Protein AF-A0A3R8RPG6-F1 (afdb_monomer_lite)

Sequence (117 aa):
SVAAAETMLTPDGWAFSHFFEGPYLASTERALRQAEVMQQSFQPRLLSIPGLYMLALWLHGDCAADADSGRLAATDLLVPLAPAPPGIAAHRPHQAAELLPVLTHRVTPAPLLSSPA

Secondary structure (DSSP, 8-state):
---EEEEEEETTEEEEEEEE--HHHHHHHHHHHHHHTTSS--EEEEEEEGGGTEEEEEEES-TTS-SS-----TTSEEEEPSSPPTTS-TT--EEHHHHHHHHHHHHSPPPP-----

Structure (mmCIF, N/CA/C/O backbone):
data_AF-A0A3R8RPG6-F1
#
_entry.id   AF-A0A3R8RPG6-F1
#
loop_
_atom_site.group_PDB
_atom_site.id
_atom_site.type_symbol
_atom_site.label_atom_id
_atom_site.label_alt_id
_atom_site.label_comp_id
_atom_site.label_asym_id
_atom_site.label_entity_id
_atom_site.label_seq_id
_atom_site.pdbx_PDB_ins_code
_atom_site.Cartn_x
_atom_site.Cartn_y
_atom_site.Cartn_z
_atom_site.occupancy
_atom_site.B_iso_or_equiv
_atom_site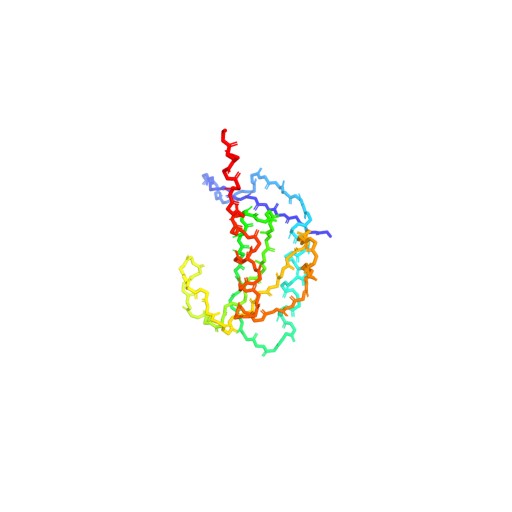.auth_seq_id
_atom_site.auth_comp_id
_atom_site.auth_asym_id
_atom_site.auth_atom_id
_atom_site.pdbx_PDB_model_num
ATOM 1 N N . SER A 1 1 ? -0.865 -13.841 -12.667 1.00 66.94 1 SER A N 1
ATOM 2 C CA . SER A 1 1 ? 0.143 -13.349 -11.708 1.00 66.94 1 SER A CA 1
ATOM 3 C C . SER A 1 1 ? 0.612 -11.983 -12.178 1.00 66.94 1 SER A C 1
ATOM 5 O O . SER A 1 1 ? 0.563 -11.738 -13.379 1.00 66.94 1 SER A O 1
ATOM 7 N N . VAL A 1 2 ? 1.001 -11.094 -11.260 1.00 71.25 2 VAL A N 1
ATOM 8 C CA . VAL A 1 2 ? 1.554 -9.766 -11.581 1.00 71.25 2 VAL A CA 1
ATOM 9 C C . VAL A 1 2 ? 2.964 -9.679 -11.011 1.00 71.25 2 VAL A C 1
ATOM 11 O O . VAL A 1 2 ? 3.169 -10.033 -9.852 1.00 71.25 2 VAL A O 1
ATOM 14 N N . ALA A 1 3 ? 3.903 -9.223 -11.838 1.00 80.06 3 ALA A N 1
ATOM 15 C CA . ALA A 1 3 ? 5.305 -8.984 -11.506 1.00 80.06 3 ALA A CA 1
ATOM 16 C C . ALA A 1 3 ? 5.679 -7.554 -11.930 1.00 80.06 3 ALA A C 1
ATOM 18 O O . ALA A 1 3 ? 5.107 -7.017 -12.882 1.00 80.06 3 ALA A O 1
ATOM 19 N N . ALA A 1 4 ? 6.592 -6.925 -11.195 1.00 84.44 4 ALA A N 1
ATOM 20 C CA . ALA A 1 4 ? 7.145 -5.621 -11.538 1.00 84.44 4 ALA A CA 1
ATOM 21 C C . ALA A 1 4 ? 8.496 -5.834 -12.209 1.00 84.44 4 ALA A C 1
ATOM 23 O O . ALA A 1 4 ? 9.186 -6.801 -11.893 1.00 84.44 4 ALA A O 1
ATOM 24 N N . ALA A 1 5 ? 8.877 -4.940 -13.113 1.00 84.88 5 ALA A N 1
ATOM 25 C CA . ALA A 1 5 ? 10.187 -4.981 -13.734 1.00 84.88 5 ALA A CA 1
ATOM 26 C C . ALA A 1 5 ? 10.834 -3.599 -13.715 1.00 84.88 5 ALA A C 1
ATOM 28 O O . ALA A 1 5 ? 10.182 -2.602 -14.021 1.00 84.88 5 ALA A O 1
ATOM 29 N N . GLU A 1 6 ? 12.115 -3.550 -13.374 1.00 84.38 6 GLU A N 1
ATOM 30 C CA . GLU A 1 6 ? 12.952 -2.392 -13.656 1.00 84.38 6 GLU A CA 1
ATOM 31 C C . GLU A 1 6 ? 13.337 -2.394 -15.136 1.00 84.38 6 GLU A C 1
ATOM 33 O O . GLU A 1 6 ? 13.609 -3.442 -15.729 1.00 84.38 6 GLU A O 1
ATOM 38 N N . THR A 1 7 ? 13.371 -1.207 -15.734 1.00 90.81 7 THR A N 1
ATOM 39 C CA . THR A 1 7 ? 13.838 -0.999 -17.105 1.00 90.81 7 THR A CA 1
ATOM 40 C C . THR A 1 7 ? 15.066 -0.106 -17.106 1.00 90.81 7 THR A C 1
ATOM 42 O O . THR A 1 7 ? 15.095 0.914 -16.419 1.00 90.81 7 THR A O 1
ATOM 45 N N . MET A 1 8 ? 16.057 -0.452 -17.919 1.00 92.12 8 MET A N 1
ATOM 46 C CA . MET A 1 8 ? 17.277 0.325 -18.110 1.00 92.12 8 MET A CA 1
ATOM 47 C C . MET A 1 8 ? 17.406 0.729 -19.579 1.00 92.12 8 MET A C 1
ATOM 49 O O . MET A 1 8 ? 17.057 -0.039 -20.478 1.00 92.12 8 MET A O 1
ATOM 53 N N . LEU A 1 9 ? 17.913 1.938 -19.822 1.00 94.62 9 LEU A N 1
ATOM 54 C CA . LEU A 1 9 ? 18.230 2.398 -21.168 1.00 94.62 9 LEU A CA 1
ATOM 55 C C . LEU A 1 9 ? 19.549 1.766 -21.638 1.00 94.62 9 LEU A C 1
ATOM 57 O O . LEU A 1 9 ? 20.576 1.892 -20.972 1.00 94.62 9 LEU A O 1
ATOM 61 N N . THR A 1 10 ? 19.518 1.107 -22.792 1.00 92.50 10 THR A N 1
ATOM 62 C CA . THR A 1 10 ? 20.669 0.489 -23.469 1.00 92.50 10 THR A CA 1
ATOM 63 C C . THR A 1 10 ? 20.893 1.152 -24.838 1.00 92.50 10 THR A C 1
ATOM 65 O O . THR A 1 10 ? 20.012 1.882 -25.303 1.00 92.50 10 THR A O 1
ATOM 68 N N . PRO A 1 11 ? 22.034 0.913 -25.517 1.00 93.94 11 PRO A N 1
ATOM 69 C CA . PRO A 1 11 ? 22.267 1.433 -26.868 1.00 93.94 11 PRO A CA 1
ATOM 70 C C . PRO A 1 11 ? 21.185 1.036 -27.887 1.00 93.94 11 PRO A C 1
ATOM 72 O O . PRO A 1 11 ? 20.901 1.814 -28.794 1.00 93.94 11 PRO A O 1
ATOM 75 N N . ASP A 1 12 ? 20.546 -0.123 -27.698 1.00 92.44 12 ASP A N 1
ATOM 76 C CA . ASP A 1 12 ? 19.488 -0.647 -28.574 1.00 92.44 12 ASP A CA 1
ATOM 77 C C . ASP A 1 12 ? 18.068 -0.248 -28.113 1.00 92.44 12 ASP A C 1
ATOM 79 O O . ASP A 1 12 ? 17.071 -0.686 -28.689 1.00 92.44 12 ASP A O 1
ATOM 83 N N . GLY A 1 13 ? 17.953 0.590 -27.074 1.00 92.81 13 GLY A N 1
ATOM 84 C CA . GLY A 1 13 ? 16.685 1.032 -26.486 1.00 92.81 13 GLY A CA 1
ATOM 85 C C . GLY A 1 13 ? 16.459 0.519 -25.061 1.00 92.81 13 GLY A C 1
ATOM 86 O O . GLY A 1 13 ? 17.399 0.181 -24.345 1.00 92.81 13 GLY A O 1
ATOM 87 N N . TRP A 1 14 ? 15.207 0.500 -24.605 1.00 92.44 14 TRP A N 1
ATOM 88 C CA . TRP A 1 14 ? 14.866 0.057 -23.249 1.00 92.44 14 TRP A CA 1
ATOM 89 C C . TRP A 1 14 ? 14.865 -1.468 -23.136 1.00 92.44 14 TRP A C 1
ATOM 91 O O . TRP A 1 14 ? 14.227 -2.151 -23.936 1.00 92.44 14 TRP A O 1
ATOM 101 N N . ALA A 1 15 ? 15.521 -1.990 -22.102 1.00 91.56 15 ALA A N 1
ATOM 102 C CA . ALA A 1 15 ? 15.499 -3.407 -21.754 1.00 91.56 15 ALA A CA 1
ATOM 103 C C . ALA A 1 15 ? 15.053 -3.601 -20.299 1.00 91.56 15 ALA A C 1
ATOM 105 O O . ALA A 1 15 ? 15.318 -2.753 -19.445 1.00 91.56 15 ALA A O 1
ATOM 106 N N . PHE A 1 16 ? 14.397 -4.726 -20.004 1.00 88.88 16 PHE A N 1
ATOM 107 C CA . PHE A 1 16 ? 14.126 -5.135 -18.624 1.00 88.88 16 PHE A CA 1
ATOM 108 C C . PHE A 1 16 ? 15.419 -5.610 -17.959 1.00 88.88 16 PHE A C 1
ATOM 110 O O . PHE A 1 16 ? 16.132 -6.438 -18.525 1.00 88.88 16 PHE A O 1
ATOM 117 N N . SER A 1 17 ? 15.713 -5.100 -16.766 1.00 84.94 17 SER A N 1
ATOM 118 C CA . SER A 1 17 ? 16.913 -5.456 -16.002 1.00 84.94 17 SER A CA 1
ATOM 119 C C . SER A 1 17 ? 16.613 -6.471 -14.901 1.00 84.94 17 SER A C 1
ATOM 121 O O . SER A 1 17 ? 17.285 -7.496 -14.810 1.00 84.94 17 SER A O 1
ATOM 123 N N . HIS A 1 18 ? 15.587 -6.218 -14.087 1.00 84.38 18 HIS A N 1
ATOM 124 C CA . HIS A 1 18 ? 15.229 -7.057 -12.945 1.00 84.38 18 HIS A CA 1
ATOM 125 C C . HIS A 1 18 ? 13.722 -7.193 -12.824 1.00 84.38 18 HIS A C 1
ATOM 127 O O . HIS A 1 18 ? 12.998 -6.226 -13.036 1.00 84.38 18 HIS A O 1
ATOM 133 N N . PHE A 1 19 ? 13.268 -8.381 -12.431 1.00 83.50 19 PHE A N 1
ATOM 134 C CA . PHE A 1 19 ? 11.875 -8.646 -12.098 1.00 83.50 19 PHE A CA 1
ATOM 135 C C . PHE A 1 19 ? 11.731 -8.812 -10.588 1.00 83.50 19 PHE A C 1
ATOM 137 O O . PHE A 1 19 ? 12.576 -9.430 -9.939 1.00 83.50 19 PHE A O 1
ATOM 144 N N . PHE A 1 20 ? 10.643 -8.285 -10.042 1.00 80.69 20 PHE A N 1
ATOM 145 C CA . PHE A 1 20 ? 10.337 -8.310 -8.622 1.00 80.69 20 PHE A CA 1
ATOM 146 C C . PHE A 1 20 ? 8.922 -8.828 -8.409 1.00 80.69 20 PHE A C 1
ATOM 148 O O . PHE A 1 20 ? 7.976 -8.444 -9.102 1.00 80.69 20 PHE A O 1
ATOM 155 N N . GLU A 1 21 ? 8.781 -9.659 -7.387 1.00 78.25 21 GLU A N 1
ATOM 156 C CA . GLU A 1 21 ? 7.500 -10.108 -6.872 1.00 78.25 21 GLU A CA 1
ATOM 157 C C . GLU A 1 21 ? 7.431 -9.794 -5.379 1.00 78.25 21 GLU A C 1
ATOM 159 O O . GLU A 1 21 ? 8.442 -9.741 -4.677 1.00 78.25 21 GLU A O 1
ATOM 164 N N . GLY A 1 22 ? 6.226 -9.547 -4.881 1.00 84.25 22 GLY A N 1
ATOM 165 C CA . GLY A 1 22 ? 6.034 -9.234 -3.477 1.00 84.25 22 GLY A CA 1
ATOM 166 C C . GLY A 1 22 ? 4.579 -8.944 -3.142 1.00 84.25 22 GLY A C 1
ATOM 167 O O . GLY A 1 22 ? 3.779 -8.636 -4.032 1.00 84.25 22 GLY A O 1
ATOM 168 N N . PRO A 1 23 ? 4.217 -9.009 -1.851 1.00 86.50 23 PRO A N 1
ATOM 169 C CA . PRO A 1 23 ? 2.832 -8.849 -1.417 1.00 86.50 23 PRO A CA 1
ATOM 170 C C . PRO A 1 23 ? 2.267 -7.471 -1.786 1.00 86.50 23 PRO A C 1
ATOM 172 O O . PRO A 1 23 ? 1.113 -7.361 -2.200 1.00 86.50 23 PRO A O 1
ATOM 175 N N . TYR A 1 24 ? 3.102 -6.430 -1.728 1.00 91.00 24 TYR A N 1
ATOM 176 C CA . TYR A 1 24 ? 2.697 -5.071 -2.068 1.00 91.00 24 TYR A CA 1
ATOM 177 C C . TYR A 1 24 ? 2.348 -4.887 -3.541 1.00 91.00 24 TYR A C 1
ATOM 179 O O . TYR A 1 24 ? 1.499 -4.057 -3.852 1.00 91.00 24 TYR A O 1
ATOM 187 N N . LEU A 1 25 ? 2.932 -5.670 -4.448 1.00 91.62 25 LEU A N 1
ATOM 188 C CA . LEU A 1 25 ? 2.634 -5.555 -5.870 1.00 91.62 25 LEU A CA 1
ATOM 189 C C . LEU A 1 25 ? 1.219 -6.052 -6.184 1.00 91.62 25 LEU A C 1
ATOM 191 O O . LEU A 1 25 ? 0.407 -5.301 -6.721 1.00 91.62 25 LEU A O 1
ATOM 195 N N . ALA A 1 26 ? 0.898 -7.280 -5.768 1.00 93.06 26 ALA A N 1
ATOM 196 C CA . ALA A 1 26 ? -0.451 -7.830 -5.905 1.00 93.06 26 ALA A CA 1
ATOM 197 C C . ALA A 1 26 ? -1.482 -6.973 -5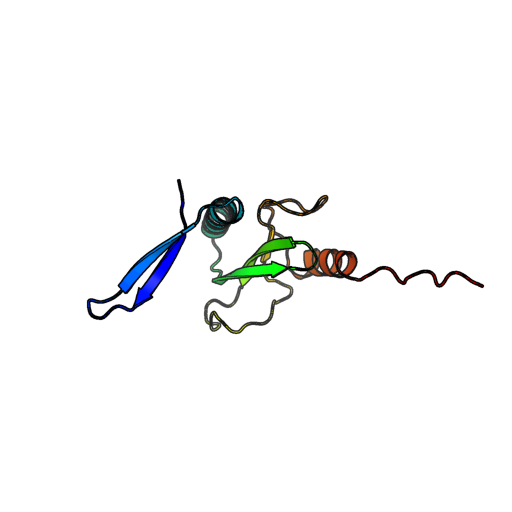.149 1.00 93.06 26 ALA A C 1
ATOM 199 O O . ALA A 1 26 ? -2.600 -6.750 -5.617 1.00 93.06 26 ALA A O 1
ATOM 200 N N . SER A 1 27 ? -1.092 -6.433 -3.990 1.00 95.88 27 SER A N 1
ATOM 201 C CA . SER A 1 27 ? -1.932 -5.510 -3.236 1.00 95.88 27 SER A CA 1
ATOM 202 C C . SER A 1 27 ? -2.186 -4.192 -3.979 1.00 95.88 27 SER A C 1
ATOM 204 O O . SER A 1 27 ? -3.302 -3.675 -3.917 1.00 95.88 27 SER A O 1
ATOM 206 N N . THR A 1 28 ? -1.174 -3.643 -4.658 1.00 95.69 28 THR A N 1
ATOM 207 C CA . THR A 1 28 ? -1.282 -2.401 -5.441 1.00 95.69 28 THR A CA 1
ATOM 208 C C . THR A 1 28 ? -2.201 -2.604 -6.636 1.00 95.69 28 THR A C 1
ATOM 210 O O . THR A 1 28 ? -3.126 -1.819 -6.818 1.00 95.69 28 THR A O 1
ATOM 213 N N . GLU A 1 29 ? -2.016 -3.690 -7.395 1.00 95.06 29 GLU A N 1
ATOM 214 C CA . GLU A 1 29 ? -2.900 -4.050 -8.512 1.00 95.06 29 GLU A CA 1
ATOM 215 C C . GLU A 1 29 ? -4.361 -4.145 -8.050 1.00 95.06 29 GLU A C 1
ATOM 217 O O . GLU A 1 29 ? -5.255 -3.547 -8.649 1.00 95.06 29 GLU A O 1
ATOM 222 N N . ARG A 1 30 ? -4.610 -4.848 -6.938 1.00 95.75 30 ARG A N 1
ATOM 223 C CA . ARG A 1 30 ? -5.955 -4.960 -6.366 1.00 95.75 30 ARG A CA 1
ATOM 224 C C . ARG A 1 30 ? -6.546 -3.595 -6.009 1.00 95.75 30 ARG A C 1
ATOM 226 O O . ARG A 1 30 ? -7.710 -3.352 -6.315 1.00 95.75 30 ARG A O 1
ATOM 233 N N . ALA A 1 31 ? -5.775 -2.729 -5.354 1.00 96.94 31 ALA A N 1
ATOM 234 C CA . ALA A 1 31 ? -6.241 -1.403 -4.952 1.00 96.94 31 ALA A CA 1
ATOM 235 C C . ALA A 1 31 ? -6.507 -0.489 -6.163 1.00 96.94 31 ALA A C 1
ATOM 237 O O . ALA A 1 31 ? -7.496 0.241 -6.158 1.00 96.94 31 ALA A O 1
ATOM 238 N N . LEU A 1 32 ? -5.692 -0.575 -7.220 1.00 96.06 32 LEU A N 1
ATOM 239 C CA . LEU A 1 32 ? -5.924 0.138 -8.482 1.00 96.06 32 LEU A CA 1
ATOM 240 C C . LEU A 1 32 ? -7.234 -0.307 -9.141 1.00 96.06 32 LEU A C 1
ATOM 242 O O . LEU A 1 32 ? -8.071 0.536 -9.449 1.00 96.06 32 LEU A O 1
ATOM 246 N N . ARG A 1 33 ? -7.482 -1.621 -9.235 1.00 95.06 33 ARG A N 1
ATOM 247 C CA . ARG A 1 33 ? -8.760 -2.154 -9.745 1.00 95.06 33 ARG A CA 1
ATOM 248 C C . ARG A 1 33 ? -9.963 -1.689 -8.919 1.00 95.06 33 ARG A C 1
ATOM 250 O O . ARG A 1 33 ? -11.039 -1.469 -9.466 1.00 95.06 33 ARG A O 1
ATOM 257 N N . GLN A 1 34 ? -9.805 -1.539 -7.600 1.00 94.88 34 GLN A N 1
ATOM 258 C CA . GLN A 1 34 ? -10.851 -0.962 -6.749 1.00 94.88 34 GLN A CA 1
ATOM 259 C C . GLN A 1 34 ? -11.072 0.526 -7.041 1.00 94.88 34 GLN A C 1
ATOM 261 O O . GLN A 1 34 ? -12.216 0.960 -7.030 1.00 94.88 34 GLN A O 1
ATOM 266 N N . ALA A 1 35 ? -10.018 1.298 -7.305 1.00 94.31 35 ALA A N 1
ATOM 267 C CA . ALA A 1 35 ? -10.138 2.713 -7.648 1.00 94.31 35 ALA A CA 1
ATOM 268 C C . ALA A 1 35 ? -10.823 2.918 -9.009 1.00 94.31 35 ALA A C 1
ATOM 270 O O . ALA A 1 35 ? -11.697 3.773 -9.134 1.00 94.31 35 ALA A O 1
ATOM 271 N N . GLU A 1 36 ? -10.498 2.083 -10.000 1.00 92.88 36 GLU A N 1
ATO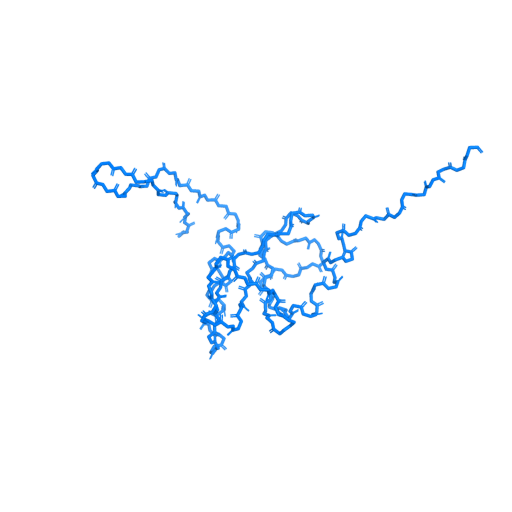M 272 C CA . GLU A 1 36 ? -11.087 2.122 -11.348 1.00 92.88 36 GLU A CA 1
ATOM 273 C C . GLU A 1 36 ? -12.621 1.988 -11.339 1.00 92.88 36 GLU A C 1
ATOM 275 O O . GLU A 1 36 ? -13.299 2.566 -12.188 1.00 92.88 36 GLU A O 1
ATOM 280 N N . VAL A 1 37 ? -13.200 1.278 -10.362 1.00 94.38 37 VAL A N 1
ATOM 281 C CA . VAL A 1 37 ? -14.661 1.120 -10.258 1.00 94.38 37 VAL A CA 1
ATOM 282 C C . VAL A 1 37 ? -15.368 2.277 -9.538 1.00 94.38 37 VAL A C 1
ATOM 284 O O . VAL A 1 37 ? -16.597 2.331 -9.568 1.00 94.38 37 VAL A O 1
ATOM 287 N N . MET A 1 38 ? -14.642 3.223 -8.923 1.00 90.44 38 MET A N 1
ATOM 288 C CA . MET A 1 38 ? -15.220 4.298 -8.091 1.00 90.44 38 MET A CA 1
ATOM 289 C C . MET A 1 38 ? -15.902 5.430 -8.886 1.00 90.44 38 MET A C 1
ATOM 291 O O . MET A 1 38 ? -16.409 6.362 -8.272 1.00 90.44 38 MET A O 1
ATOM 295 N N . GLN A 1 39 ? -15.953 5.359 -10.225 1.00 84.12 39 GLN A N 1
ATOM 296 C CA . GLN A 1 39 ? -16.592 6.342 -11.1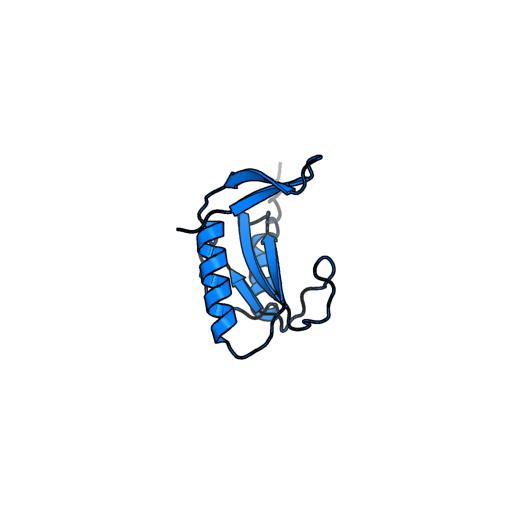33 1.00 84.12 39 GLN A CA 1
ATOM 297 C C . GLN A 1 39 ? -16.082 7.796 -11.002 1.00 84.12 39 GLN A C 1
ATOM 299 O O . GLN A 1 39 ? -16.615 8.699 -11.643 1.00 84.12 39 GLN A O 1
ATOM 304 N N . GLN A 1 40 ? -15.037 8.028 -10.208 1.00 89.25 40 GLN A N 1
ATOM 305 C CA . GLN A 1 40 ? -14.359 9.306 -10.034 1.00 89.25 40 GLN A CA 1
ATOM 306 C C . GLN A 1 40 ? -12.933 9.191 -10.570 1.00 89.25 40 GLN A C 1
ATOM 308 O O . GLN A 1 40 ? -12.242 8.205 -10.316 1.00 89.25 40 GLN A O 1
ATOM 313 N N . SER A 1 41 ? -12.489 10.216 -11.296 1.00 90.69 41 SER A N 1
ATOM 314 C CA . SER A 1 41 ? -11.107 10.307 -11.754 1.00 90.69 41 SER A CA 1
ATOM 315 C C . SER A 1 41 ? -10.190 10.645 -10.584 1.00 90.69 41 SER A C 1
ATOM 317 O O . SER A 1 41 ? -10.396 11.644 -9.894 1.00 90.69 41 SER A O 1
ATOM 319 N N . PHE A 1 42 ? -9.169 9.820 -10.392 1.00 92.94 42 PHE A N 1
ATOM 320 C CA . PHE A 1 42 ? -8.091 10.053 -9.443 1.00 92.94 42 PHE A CA 1
ATOM 321 C C . PHE A 1 42 ? -6.752 9.859 -10.138 1.00 92.94 42 PHE A C 1
ATOM 323 O O . PHE A 1 42 ? -6.627 9.030 -11.041 1.00 92.94 42 PHE A O 1
ATOM 330 N N . GLN A 1 43 ? -5.735 10.562 -9.657 1.00 93.69 43 GLN A N 1
ATOM 331 C CA . GLN A 1 43 ? -4.350 10.266 -9.981 1.00 93.69 43 GLN A CA 1
ATOM 332 C C . GLN A 1 43 ? -3.777 9.330 -8.905 1.00 93.69 43 GLN A C 1
ATOM 334 O O . GLN A 1 43 ? -3.571 9.766 -7.767 1.00 93.69 43 GLN A O 1
ATOM 339 N N . PRO A 1 44 ? -3.544 8.043 -9.219 1.00 94.88 44 PRO A N 1
ATOM 340 C CA . PRO A 1 44 ? -2.997 7.096 -8.260 1.00 94.88 44 PRO A CA 1
ATOM 341 C C . PRO A 1 44 ? -1.505 7.344 -8.028 1.00 94.88 44 PRO A C 1
ATOM 343 O O . PRO A 1 44 ? -0.725 7.481 -8.970 1.00 94.88 44 PRO A O 1
ATOM 346 N N . ARG A 1 45 ? -1.101 7.354 -6.759 1.00 95.19 45 ARG A N 1
ATOM 347 C CA . ARG A 1 45 ? 0.282 7.531 -6.305 1.00 95.19 45 ARG A CA 1
ATOM 348 C C . ARG A 1 45 ? 0.584 6.514 -5.208 1.00 95.19 45 ARG A C 1
ATOM 350 O O . ARG A 1 45 ? -0.284 6.199 -4.394 1.00 95.19 45 ARG A O 1
ATOM 357 N N . LEU A 1 46 ? 1.806 5.992 -5.159 1.00 94.56 46 LEU A N 1
ATOM 358 C CA . LEU A 1 46 ? 2.237 5.151 -4.040 1.00 94.56 46 LEU A CA 1
ATOM 359 C C . LEU A 1 46 ? 2.779 6.029 -2.913 1.00 94.56 46 LEU A C 1
ATOM 361 O O . LEU A 1 46 ? 3.713 6.800 -3.114 1.00 94.56 46 LEU A O 1
ATOM 365 N N . LEU A 1 47 ? 2.203 5.884 -1.720 1.00 94.31 47 LEU A N 1
ATOM 366 C CA . LEU A 1 47 ? 2.633 6.580 -0.513 1.00 94.31 47 LEU A CA 1
ATOM 367 C C . LEU A 1 47 ? 3.333 5.598 0.431 1.00 94.31 47 LEU A C 1
ATOM 369 O O . LEU A 1 47 ? 2.721 4.643 0.914 1.00 94.31 47 LEU A O 1
ATOM 373 N N . SER A 1 48 ? 4.610 5.855 0.714 1.00 93.69 48 SER A N 1
ATOM 374 C CA . SER A 1 48 ? 5.382 5.103 1.707 1.00 93.69 48 SER A CA 1
ATOM 375 C C . SER A 1 48 ? 5.245 5.722 3.094 1.00 93.69 48 SER A C 1
ATOM 377 O O . SER A 1 48 ? 5.364 6.937 3.248 1.00 93.69 48 SER A O 1
ATOM 379 N N . ILE A 1 49 ? 5.019 4.888 4.114 1.00 93.25 49 ILE A N 1
ATOM 380 C CA . ILE A 1 49 ? 4.965 5.296 5.525 1.00 93.25 49 ILE A CA 1
ATOM 381 C C . ILE A 1 49 ? 6.001 4.456 6.293 1.00 93.25 49 ILE A C 1
ATOM 383 O O . ILE A 1 49 ? 5.650 3.458 6.935 1.00 93.25 49 ILE A O 1
ATOM 387 N N . PRO A 1 50 ? 7.297 4.829 6.231 1.00 91.25 50 PRO A N 1
ATOM 388 C CA . PRO A 1 50 ? 8.383 3.995 6.747 1.00 91.25 50 PRO A CA 1
ATOM 389 C C . PRO A 1 50 ? 8.266 3.692 8.241 1.00 91.25 50 PRO A C 1
ATOM 391 O O . PRO A 1 50 ? 8.534 2.571 8.657 1.00 91.25 50 PRO A O 1
ATOM 394 N N . GLY A 1 51 ? 7.787 4.653 9.042 1.00 90.56 51 GLY A N 1
ATOM 395 C CA . GLY A 1 51 ? 7.612 4.485 10.490 1.00 90.56 51 GLY A CA 1
ATOM 396 C C . GLY A 1 51 ? 6.626 3.380 10.891 1.00 90.56 51 GLY A C 1
ATOM 397 O O . GLY A 1 51 ? 6.640 2.946 12.037 1.00 90.56 51 GLY A O 1
ATOM 398 N N . LEU A 1 52 ? 5.794 2.904 9.958 1.00 92.12 52 LEU A N 1
ATOM 399 C CA . LEU A 1 52 ? 4.869 1.783 10.160 1.00 92.12 52 LEU A CA 1
ATOM 400 C C . LEU A 1 52 ? 5.147 0.610 9.211 1.00 92.12 52 LEU A C 1
ATOM 402 O O . LEU A 1 52 ? 4.352 -0.327 9.174 1.00 92.12 52 LEU A O 1
ATOM 406 N N . TYR A 1 53 ? 6.241 0.663 8.441 1.00 92.00 53 TYR A N 1
ATOM 407 C CA . TYR A 1 53 ? 6.600 -0.333 7.425 1.00 92.00 53 TYR A CA 1
ATOM 408 C C . TYR A 1 53 ? 5.445 -0.682 6.476 1.00 92.00 53 TYR A C 1
ATOM 410 O O . TYR A 1 53 ? 5.280 -1.840 6.091 1.00 92.00 53 TYR A O 1
ATOM 418 N N . MET A 1 54 ? 4.636 0.315 6.109 1.00 94.44 54 MET A N 1
ATOM 419 C CA . MET A 1 54 ? 3.444 0.125 5.285 1.00 94.44 54 MET A CA 1
ATOM 420 C C . MET A 1 54 ? 3.460 1.014 4.043 1.00 94.44 54 MET A C 1
ATOM 422 O O . MET A 1 54 ? 4.046 2.099 4.041 1.00 94.44 54 MET A O 1
ATOM 426 N N . LEU A 1 55 ? 2.747 0.563 3.013 1.00 97.19 55 LEU A N 1
ATOM 427 C CA . LEU A 1 55 ? 2.417 1.352 1.830 1.00 97.19 55 LEU A CA 1
ATOM 428 C C . LEU A 1 55 ? 0.911 1.632 1.788 1.00 97.19 55 LEU A C 1
ATOM 430 O O . LEU A 1 55 ? 0.101 0.840 2.277 1.00 97.19 55 LEU A O 1
ATOM 434 N N . ALA A 1 56 ? 0.531 2.740 1.164 1.00 97.44 56 ALA A N 1
ATOM 435 C CA . ALA A 1 56 ? -0.850 3.045 0.812 1.00 97.44 56 ALA A CA 1
ATOM 436 C C . ALA A 1 56 ? -0.932 3.500 -0.649 1.00 97.44 56 ALA A C 1
ATOM 438 O O . ALA A 1 56 ? -0.031 4.176 -1.148 1.00 97.44 56 ALA A O 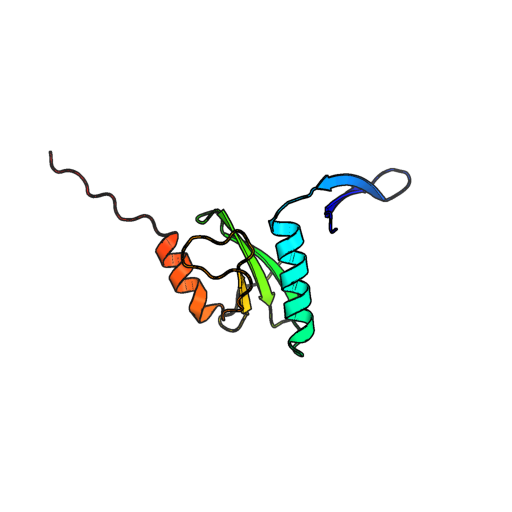1
ATOM 439 N N . LEU A 1 57 ? -2.027 3.157 -1.327 1.00 97.62 57 LEU A N 1
ATOM 440 C CA . LEU A 1 57 ? -2.399 3.810 -2.576 1.00 97.62 57 LEU A CA 1
ATOM 441 C C . LEU A 1 57 ? -3.071 5.142 -2.227 1.00 97.62 57 LEU A C 1
ATOM 443 O O . LEU A 1 57 ? -4.121 5.163 -1.585 1.00 97.62 57 LEU A O 1
ATOM 447 N N . TRP A 1 58 ? -2.447 6.242 -2.624 1.00 97.25 58 TRP A N 1
ATOM 448 C CA . TRP A 1 58 ?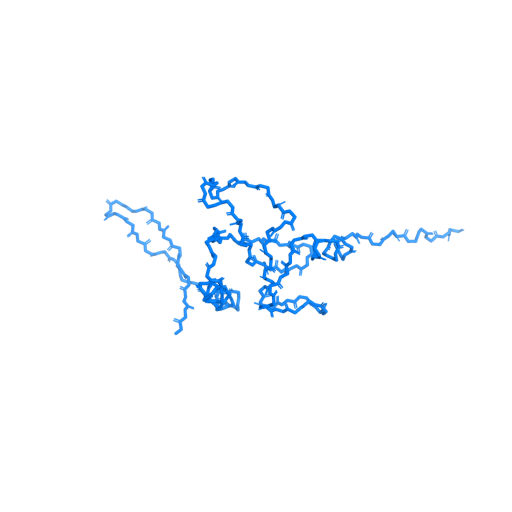 -2.994 7.588 -2.531 1.00 97.25 58 TRP A CA 1
ATOM 449 C C . TRP A 1 58 ? -3.722 7.917 -3.833 1.00 97.25 58 TRP A C 1
ATOM 451 O O . TRP A 1 58 ? -3.127 7.925 -4.907 1.00 97.25 58 TRP A O 1
ATOM 461 N N . LEU A 1 59 ? -5.023 8.166 -3.737 1.00 96.31 59 LEU A N 1
ATOM 462 C CA . LEU A 1 59 ? -5.864 8.605 -4.840 1.00 96.31 59 LEU A CA 1
ATOM 463 C C . LEU A 1 59 ? -6.032 10.121 -4.735 1.00 96.31 59 LEU A C 1
ATOM 465 O O . LEU A 1 59 ? -6.850 10.612 -3.951 1.00 96.31 59 LEU A O 1
ATOM 469 N N . HIS A 1 60 ? -5.208 10.850 -5.486 1.00 95.75 60 HIS A N 1
ATOM 470 C CA . HIS A 1 60 ? -5.226 12.306 -5.496 1.00 95.75 60 HIS A CA 1
ATOM 471 C C . HIS A 1 60 ? -6.331 12.826 -6.419 1.00 95.75 60 HIS A C 1
ATOM 473 O O . HIS A 1 60 ? -6.450 12.374 -7.560 1.00 95.75 60 HIS A O 1
ATOM 479 N N . GLY A 1 61 ? -7.156 13.752 -5.926 1.00 92.31 61 GLY A N 1
ATOM 480 C CA . GLY A 1 61 ? -8.299 14.269 -6.687 1.00 92.31 61 GLY A CA 1
ATOM 481 C C . GLY A 1 61 ? -7.927 15.182 -7.862 1.00 92.31 61 GLY A C 1
ATOM 482 O O . GLY A 1 61 ? -8.682 15.260 -8.830 1.00 92.31 61 GLY A O 1
ATOM 483 N N . ASP A 1 62 ? -6.775 15.855 -7.807 1.00 91.31 62 ASP A N 1
ATOM 484 C CA . ASP A 1 62 ? -6.299 16.699 -8.906 1.00 91.31 62 ASP A CA 1
ATOM 485 C C . ASP A 1 62 ? -5.500 15.866 -9.915 1.00 91.31 62 ASP A C 1
ATOM 487 O O . ASP A 1 62 ? -4.320 15.576 -9.731 1.00 91.31 62 ASP A O 1
ATOM 491 N N . CYS A 1 63 ? -6.163 15.470 -11.001 1.00 89.81 63 CYS A N 1
ATOM 492 C CA . CYS A 1 63 ? -5.540 14.687 -12.067 1.00 89.81 63 CYS A CA 1
ATOM 493 C C . CYS A 1 63 ? -4.603 15.503 -12.972 1.00 89.81 63 CYS A C 1
ATOM 495 O O . CYS A 1 63 ? -3.891 14.906 -13.780 1.00 89.81 63 CYS A O 1
ATOM 497 N N . ALA A 1 64 ? -4.619 16.836 -12.875 1.00 89.38 64 ALA A N 1
ATOM 498 C CA . ALA A 1 64 ? -3.723 17.711 -13.628 1.00 89.38 64 ALA A CA 1
ATOM 499 C C . ALA A 1 64 ? -2.425 18.015 -12.864 1.00 89.38 64 ALA A C 1
ATOM 501 O O . ALA A 1 64 ? -1.492 18.572 -13.447 1.00 89.38 64 ALA A O 1
ATOM 502 N N . ALA A 1 65 ? -2.353 17.650 -11.580 1.00 87.31 65 ALA A N 1
ATOM 503 C CA . ALA A 1 65 ? -1.149 17.798 -10.786 1.00 87.31 65 ALA A CA 1
ATOM 504 C C . ALA A 1 65 ? -0.008 16.944 -11.359 1.00 87.31 65 ALA A C 1
ATOM 506 O O . ALA A 1 65 ? -0.195 15.798 -11.776 1.00 87.31 65 ALA A O 1
ATOM 507 N N . ASP A 1 66 ? 1.200 17.499 -11.345 1.00 87.12 66 ASP A N 1
ATOM 508 C CA . ASP A 1 66 ? 2.412 16.758 -11.682 1.00 87.12 66 ASP A CA 1
ATOM 509 C C . ASP A 1 66 ? 2.551 15.516 -10.783 1.00 87.12 66 ASP A C 1
ATOM 511 O O . ASP A 1 66 ? 2.233 15.569 -9.604 1.00 87.12 66 ASP A O 1
ATOM 515 N N . ALA A 1 67 ? 2.973 14.372 -11.319 1.00 79.00 67 ALA A N 1
ATOM 516 C CA . ALA A 1 67 ? 2.926 13.104 -10.584 1.00 79.00 67 ALA A CA 1
ATOM 517 C C . ALA A 1 67 ? 3.998 12.988 -9.483 1.00 79.00 67 ALA A C 1
ATOM 519 O O . ALA A 1 67 ? 3.809 12.220 -8.534 1.00 79.00 67 ALA A O 1
ATOM 520 N N . ASP A 1 68 ? 5.084 13.756 -9.588 1.00 79.31 68 ASP A N 1
ATOM 521 C CA . ASP A 1 68 ? 6.201 13.743 -8.633 1.00 79.31 68 ASP A CA 1
ATOM 522 C C . ASP A 1 68 ? 6.026 14.784 -7.514 1.00 79.31 68 ASP A C 1
ATOM 524 O O . ASP A 1 68 ? 6.502 14.618 -6.391 1.00 79.31 68 ASP A O 1
ATOM 528 N N . SER A 1 69 ? 5.259 15.840 -7.782 1.00 74.56 69 SER A N 1
ATOM 529 C CA . SER A 1 69 ? 4.923 16.877 -6.809 1.00 74.56 69 SER A CA 1
ATOM 530 C C . SER A 1 69 ? 3.450 16.832 -6.404 1.00 74.56 69 SER A C 1
ATOM 532 O O . SER A 1 69 ? 2.565 16.455 -7.159 1.00 74.56 69 SER A O 1
ATOM 534 N N . GLY A 1 70 ? 3.136 17.173 -5.161 1.00 77.06 70 GLY A N 1
ATOM 535 C CA . GLY A 1 70 ? 1.749 17.156 -4.708 1.00 77.06 70 GLY A CA 1
ATOM 536 C C . GLY A 1 70 ? 1.663 17.116 -3.201 1.00 77.06 70 GLY A C 1
ATOM 537 O O . GLY A 1 70 ? 2.423 16.416 -2.533 1.00 77.06 70 GLY A O 1
ATOM 538 N N . ARG A 1 71 ? 0.723 17.879 -2.649 1.00 87.19 71 ARG A N 1
ATOM 539 C CA . ARG A 1 71 ? 0.429 17.836 -1.222 1.00 87.19 71 ARG A CA 1
ATOM 540 C C . ARG A 1 71 ? -0.819 17.001 -1.015 1.00 87.19 71 ARG A C 1
ATOM 542 O O . ARG A 1 71 ? -1.850 17.288 -1.613 1.00 87.19 71 ARG A O 1
ATOM 549 N N . LEU A 1 72 ? -0.725 16.039 -0.105 1.00 90.25 72 LEU A N 1
ATOM 550 C CA . LEU A 1 72 ? -1.867 15.253 0.334 1.00 90.25 72 LEU A CA 1
ATOM 551 C C . LEU A 1 72 ? -2.983 16.186 0.832 1.00 90.25 72 LEU A C 1
ATOM 553 O O . LEU A 1 72 ? -2.813 16.919 1.818 1.00 90.25 72 LEU A O 1
ATOM 557 N N . ALA A 1 73 ? -4.101 16.204 0.109 1.00 93.50 73 ALA A N 1
ATOM 558 C CA . ALA A 1 73 ? -5.278 16.979 0.463 1.00 93.50 73 ALA A CA 1
ATOM 559 C C . ALA A 1 73 ? -6.134 16.195 1.460 1.00 93.50 73 ALA A C 1
ATOM 561 O O . ALA A 1 73 ? -6.189 14.972 1.429 1.00 93.50 73 ALA A O 1
ATOM 562 N N . ALA A 1 74 ? -6.844 16.903 2.338 1.00 93.81 74 ALA A N 1
ATOM 563 C CA . ALA A 1 74 ? -7.696 16.287 3.357 1.00 93.81 74 ALA A CA 1
ATOM 564 C C . ALA A 1 74 ? -8.788 15.374 2.760 1.00 93.81 74 ALA A C 1
ATOM 566 O O . ALA A 1 74 ? -9.167 14.381 3.377 1.00 93.81 74 ALA A O 1
ATOM 567 N N . THR A 1 75 ? -9.258 15.709 1.556 1.00 94.44 75 THR A N 1
ATOM 568 C CA . THR A 1 75 ? -10.293 14.990 0.800 1.00 94.44 75 THR A CA 1
ATOM 569 C C . THR A 1 75 ? -9.753 13.863 -0.073 1.00 94.44 75 THR A C 1
ATOM 571 O O . THR A 1 75 ? -10.549 13.123 -0.646 1.00 94.44 75 THR A O 1
ATOM 574 N N . ASP A 1 76 ? -8.431 13.737 -0.215 1.00 96.06 76 ASP A N 1
ATOM 575 C CA . ASP A 1 76 ? -7.848 12.628 -0.964 1.00 96.06 76 ASP A CA 1
ATOM 576 C C . ASP A 1 76 ? -8.149 11.305 -0.265 1.00 96.06 76 ASP A C 1
ATOM 578 O O . ASP A 1 76 ? -8.312 11.254 0.959 1.00 96.06 76 ASP A O 1
ATOM 582 N N . LEU A 1 77 ? -8.190 10.220 -1.036 1.00 97.38 77 LEU A N 1
ATOM 583 C CA . LEU A 1 77 ? -8.372 8.892 -0.467 1.00 97.38 77 LEU A CA 1
ATOM 584 C C . LEU A 1 77 ? -7.026 8.199 -0.281 1.00 97.38 77 LEU A C 1
ATOM 586 O O . LEU A 1 77 ? -6.158 8.226 -1.152 1.00 97.38 77 LEU A O 1
ATOM 590 N N . LEU A 1 78 ? -6.879 7.533 0.856 1.00 97.81 78 LEU A N 1
ATOM 591 C CA . LEU A 1 78 ? -5.780 6.634 1.164 1.00 97.81 78 LEU A CA 1
ATOM 592 C C . LEU A 1 78 ? -6.334 5.218 1.299 1.00 97.81 78 LEU A C 1
ATOM 594 O O . LEU A 1 78 ? -7.243 4.968 2.093 1.00 97.81 78 LEU A O 1
ATOM 598 N N . VAL A 1 79 ? -5.767 4.284 0.543 1.00 98.25 79 VAL A N 1
ATOM 599 C CA . VAL A 1 79 ? -6.096 2.858 0.608 1.00 98.25 79 VAL A CA 1
ATOM 600 C C . VAL A 1 79 ? -4.868 2.110 1.135 1.00 98.25 79 VAL A C 1
ATOM 602 O O . VAL A 1 79 ? -3.916 1.904 0.379 1.00 98.25 79 VAL A O 1
ATOM 605 N N . PRO A 1 80 ? -4.835 1.700 2.416 1.00 98.06 80 PRO A N 1
ATOM 606 C CA . PRO A 1 80 ? -3.736 0.909 2.962 1.00 98.06 80 PRO A CA 1
ATOM 607 C C . PRO A 1 80 ? -3.533 -0.387 2.171 1.00 98.06 80 PRO A C 1
ATOM 609 O O . PRO A 1 80 ? -4.495 -1.105 1.887 1.00 98.06 80 PRO A O 1
ATOM 612 N N . LEU A 1 81 ? -2.289 -0.701 1.817 1.00 98.06 81 LEU A N 1
ATOM 613 C CA . LEU A 1 81 ? -1.933 -1.930 1.111 1.00 98.06 81 LEU A CA 1
ATOM 614 C C . LEU A 1 81 ? -1.611 -3.052 2.104 1.00 98.06 81 LEU A C 1
ATOM 616 O O . LEU A 1 81 ? -1.211 -2.802 3.238 1.00 98.06 81 LEU A O 1
ATOM 620 N N . ALA A 1 82 ? -1.795 -4.299 1.678 1.00 96.94 82 ALA A N 1
ATOM 621 C CA . ALA A 1 82 ? -1.390 -5.470 2.434 1.00 96.94 82 ALA A CA 1
ATOM 622 C C . ALA A 1 82 ? 0.111 -5.772 2.219 1.00 96.94 82 ALA A C 1
ATOM 624 O O . ALA A 1 82 ? 0.569 -5.748 1.073 1.00 96.94 82 ALA A O 1
ATOM 625 N N . PRO A 1 83 ? 0.855 -6.137 3.280 1.00 95.69 83 PRO A N 1
ATOM 626 C CA . PRO A 1 83 ? 0.423 -6.193 4.680 1.00 95.69 83 PRO A CA 1
ATOM 627 C C . PRO A 1 83 ? 0.237 -4.797 5.302 1.00 95.69 83 PRO A C 1
ATOM 629 O O . PRO A 1 83 ? 1.104 -3.938 5.196 1.00 95.69 83 PRO A O 1
ATOM 632 N N . ALA A 1 84 ? -0.890 -4.593 5.992 1.00 95.06 84 ALA A N 1
ATOM 633 C CA . ALA A 1 84 ? -1.141 -3.384 6.772 1.00 95.06 84 ALA A CA 1
ATOM 634 C C . ALA A 1 84 ? -0.819 -3.630 8.260 1.00 95.06 84 ALA A C 1
ATOM 636 O O . ALA A 1 84 ? -0.964 -4.765 8.731 1.00 95.06 84 ALA A O 1
ATOM 637 N N . PRO A 1 85 ? -0.423 -2.599 9.028 1.00 92.75 85 PRO A N 1
ATOM 638 C CA . PRO A 1 85 ? -0.178 -2.745 10.458 1.00 92.75 85 PRO A CA 1
ATOM 639 C C . PRO A 1 85 ? -1.446 -3.180 11.211 1.00 92.75 85 PRO A C 1
ATOM 641 O O . PRO A 1 85 ? -2.557 -2.842 10.789 1.00 92.75 85 PRO A O 1
ATOM 644 N N . PRO A 1 86 ? -1.319 -3.854 12.371 1.00 91.25 86 PRO A N 1
ATOM 645 C CA . PRO A 1 86 ? -2.468 -4.245 13.183 1.00 91.25 86 PRO A CA 1
ATOM 646 C C . PRO A 1 86 ? -3.431 -3.082 13.452 1.00 91.25 86 PRO A C 1
ATOM 648 O O . PRO A 1 86 ? -3.020 -1.972 13.789 1.00 91.25 86 PRO A O 1
ATOM 651 N N . GLY A 1 87 ? -4.733 -3.319 13.295 1.00 90.75 87 GLY A N 1
ATOM 652 C CA . GLY A 1 87 ? -5.761 -2.292 13.483 1.00 90.75 87 GLY A CA 1
ATOM 653 C C . GLY A 1 87 ? -5.870 -1.264 12.349 1.00 90.75 87 GLY A C 1
ATOM 654 O O . GLY A 1 87 ? -6.549 -0.259 12.538 1.00 90.75 87 GLY A O 1
ATOM 655 N N . ILE A 1 88 ? -5.215 -1.480 11.204 1.00 94.31 88 ILE A N 1
ATOM 656 C CA . ILE A 1 88 ? -5.489 -0.776 9.944 1.00 94.31 88 ILE A CA 1
ATOM 657 C C . ILE A 1 88 ? -5.994 -1.813 8.939 1.00 94.31 88 ILE A C 1
ATOM 659 O O . ILE A 1 88 ? -5.342 -2.826 8.695 1.00 94.31 88 ILE A O 1
ATOM 663 N N . ALA A 1 89 ? -7.174 -1.579 8.366 1.00 96.50 89 ALA A N 1
ATOM 664 C CA . ALA A 1 89 ? -7.761 -2.491 7.393 1.00 96.50 89 ALA A CA 1
ATOM 665 C C . ALA A 1 89 ? -7.148 -2.258 6.004 1.00 96.50 89 ALA A C 1
ATOM 667 O O . ALA A 1 89 ? -7.338 -1.199 5.408 1.00 96.50 89 ALA A O 1
ATOM 668 N N . ALA A 1 90 ? -6.438 -3.256 5.473 1.00 97.38 90 ALA A N 1
ATOM 669 C CA . ALA A 1 90 ? -5.959 -3.222 4.094 1.00 97.38 90 ALA A CA 1
ATOM 670 C C . ALA A 1 90 ? -7.132 -3.163 3.099 1.00 97.38 90 ALA A C 1
ATOM 672 O O . ALA A 1 90 ? -8.189 -3.753 3.334 1.00 97.38 90 ALA A O 1
ATOM 673 N N . HIS A 1 91 ? -6.925 -2.488 1.967 1.00 97.56 91 HIS A N 1
ATOM 674 C CA . HIS A 1 91 ? -7.876 -2.361 0.854 1.00 97.56 91 HIS A CA 1
ATOM 675 C C . HIS A 1 91 ? -9.186 -1.634 1.176 1.00 97.56 91 HIS A C 1
ATOM 677 O O . HIS A 1 91 ? -10.133 -1.688 0.384 1.00 97.56 91 HIS A O 1
ATOM 683 N N . ARG A 1 92 ? -9.257 -0.957 2.327 1.00 97.00 92 ARG A N 1
ATOM 684 C CA . ARG A 1 92 ? -10.369 -0.081 2.683 1.00 97.00 92 ARG A CA 1
ATOM 685 C C . ARG A 1 92 ? -9.987 1.367 2.360 1.00 97.00 92 ARG A C 1
ATOM 687 O O . ARG A 1 92 ? -9.005 1.849 2.917 1.00 97.00 92 ARG A O 1
ATOM 694 N N . PRO A 1 93 ? -10.725 2.066 1.483 1.00 96.81 93 PRO A N 1
ATOM 695 C CA . PRO A 1 93 ? -10.515 3.492 1.273 1.00 96.81 93 PRO A CA 1
ATOM 696 C C . PRO A 1 93 ? -10.877 4.298 2.523 1.00 96.81 93 PRO A C 1
ATOM 698 O O . PRO A 1 93 ? -11.910 4.051 3.150 1.00 96.81 93 PRO A O 1
ATOM 701 N N . HIS A 1 94 ? -10.034 5.270 2.854 1.00 96.94 94 HIS A N 1
ATOM 702 C CA . HIS A 1 94 ? -10.231 6.242 3.926 1.00 96.94 94 HIS A CA 1
ATOM 703 C C . HIS A 1 94 ? -9.974 7.646 3.390 1.00 96.94 94 HIS A C 1
ATOM 705 O O . HIS A 1 94 ? -9.056 7.816 2.589 1.00 96.94 94 HIS A O 1
ATOM 711 N N . GLN A 1 95 ? -10.709 8.659 3.852 1.00 96.62 95 GLN A N 1
ATOM 712 C CA . GLN A 1 95 ? -10.278 10.033 3.585 1.00 96.62 95 GLN A CA 1
ATOM 713 C C . GLN A 1 95 ? -8.976 10.315 4.341 1.00 96.62 95 GLN A C 1
ATOM 715 O O . GLN A 1 95 ? -8.789 9.866 5.477 1.00 96.62 95 GLN A O 1
ATOM 720 N N . ALA A 1 96 ? -8.073 11.081 3.733 1.00 96.88 96 ALA A N 1
ATOM 721 C CA . ALA A 1 96 ? -6.804 11.447 4.349 1.00 96.88 96 ALA A CA 1
ATOM 722 C C . ALA A 1 96 ? -7.021 12.153 5.696 1.00 96.88 96 ALA A C 1
ATOM 724 O O . ALA A 1 96 ? -6.308 11.864 6.657 1.00 96.88 96 ALA A O 1
ATOM 725 N N . ALA A 1 97 ? -8.050 13.002 5.799 1.00 96.50 97 ALA A N 1
ATOM 726 C CA . ALA A 1 97 ? -8.445 13.661 7.045 1.00 96.50 97 ALA A CA 1
ATOM 727 C C . ALA A 1 97 ? -8.762 12.687 8.195 1.00 96.50 97 ALA A C 1
ATOM 729 O O . ALA A 1 97 ? -8.529 13.016 9.356 1.00 96.50 97 ALA A O 1
ATOM 730 N N . GLU A 1 98 ? -9.275 11.497 7.885 1.00 95.38 98 GLU A N 1
ATOM 731 C CA . GLU A 1 98 ? -9.664 10.490 8.877 1.00 95.38 98 GLU A CA 1
ATOM 732 C C . GLU A 1 98 ? -8.488 9.587 9.259 1.00 95.38 98 GLU A C 1
ATOM 734 O O . GLU A 1 98 ? -8.311 9.241 10.428 1.00 95.38 98 GLU A O 1
ATOM 739 N N . LEU A 1 99 ? -7.669 9.196 8.277 1.00 94.75 99 LEU A N 1
ATOM 740 C CA . LEU A 1 99 ? -6.596 8.225 8.490 1.00 94.75 99 LEU A CA 1
ATOM 741 C C . LEU A 1 99 ? -5.304 8.865 9.009 1.00 94.75 99 LEU A C 1
ATOM 743 O O . LEU A 1 99 ? -4.639 8.275 9.865 1.00 94.75 99 LEU A O 1
ATOM 747 N N . LEU A 1 100 ? -4.935 10.057 8.524 1.00 93.25 100 LEU A N 1
ATOM 748 C CA . LEU A 1 100 ? -3.664 10.696 8.885 1.00 93.25 100 LEU A CA 1
ATOM 749 C C . LEU A 1 100 ? -3.482 10.877 10.397 1.00 93.25 100 LEU A C 1
ATOM 751 O O . LEU A 1 100 ? -2.420 10.491 10.882 1.00 93.25 100 LEU A O 1
ATOM 755 N N . PRO A 1 101 ? -4.473 11.360 11.175 1.00 92.62 101 PRO A N 1
ATOM 756 C CA . PRO A 1 101 ? -4.304 11.498 12.622 1.00 92.62 101 PRO A CA 1
ATOM 757 C C . PRO A 1 101 ? -3.968 10.170 13.314 1.00 92.62 101 PRO A C 1
ATOM 759 O O . PRO A 1 101 ? -3.138 10.135 14.224 1.00 92.62 101 PRO A O 1
ATOM 762 N N . VAL A 1 102 ? -4.557 9.059 12.852 1.00 92.50 102 VAL A N 1
ATOM 763 C CA . VAL A 1 102 ? -4.284 7.715 13.385 1.00 92.50 102 VAL A CA 1
ATOM 764 C C . VAL A 1 102 ? -2.850 7.288 13.074 1.00 92.50 102 VAL A C 1
ATOM 766 O O . VAL A 1 102 ? -2.160 6.767 13.951 1.00 92.50 102 VAL A O 1
ATOM 769 N N . LEU A 1 103 ? -2.384 7.517 11.843 1.00 91.88 103 LEU A N 1
ATOM 770 C CA . LEU A 1 103 ? -1.010 7.200 11.443 1.00 91.88 103 LEU A CA 1
ATOM 771 C C . LEU A 1 103 ? 0.000 8.060 12.214 1.00 91.88 103 LEU A C 1
ATOM 773 O O . LEU A 1 103 ? 0.958 7.522 12.767 1.00 91.88 103 LEU A O 1
ATOM 777 N N . THR A 1 104 ? -0.243 9.368 12.325 1.00 90.38 104 THR A N 1
ATOM 778 C CA . THR A 1 104 ? 0.612 10.300 13.075 1.00 90.38 104 THR A CA 1
ATOM 779 C C . THR A 1 104 ? 0.726 9.898 14.541 1.00 90.38 104 THR A C 1
ATOM 781 O O . THR A 1 104 ? 1.837 9.848 15.071 1.00 90.38 104 THR A O 1
ATOM 784 N N . HIS A 1 105 ? -0.386 9.527 15.185 1.00 90.12 105 HIS A N 1
ATOM 785 C CA . HIS A 1 105 ? -0.361 9.048 16.568 1.00 90.12 105 HIS A CA 1
ATOM 786 C C . HIS A 1 105 ? 0.514 7.795 16.730 1.00 90.12 105 HIS A C 1
ATOM 788 O O . HIS A 1 105 ? 1.199 7.647 17.735 1.00 90.12 105 HIS A O 1
ATOM 794 N N . ARG A 1 106 ? 0.508 6.880 15.755 1.00 88.44 106 ARG A N 1
ATOM 795 C CA . ARG A 1 106 ? 1.279 5.626 15.828 1.00 88.44 106 ARG A CA 1
ATOM 796 C C . ARG A 1 106 ? 2.763 5.785 15.507 1.00 88.44 106 ARG A C 1
ATOM 798 O O . ARG A 1 106 ? 3.554 4.967 15.959 1.00 88.44 106 ARG A O 1
ATOM 805 N N . VAL A 1 107 ? 3.130 6.796 14.720 1.00 87.75 107 VAL A N 1
ATOM 806 C CA . VAL A 1 107 ? 4.533 7.078 14.365 1.00 87.75 107 VAL A CA 1
ATOM 807 C C . VAL A 1 107 ? 5.209 7.975 15.404 1.00 87.75 107 VAL A C 1
ATOM 809 O O . VAL A 1 107 ? 6.431 7.953 15.523 1.00 87.75 107 VAL A O 1
ATOM 812 N N . THR A 1 108 ? 4.437 8.745 16.175 1.00 82.25 108 THR A N 1
ATOM 813 C CA . THR A 1 108 ? 4.981 9.581 17.251 1.00 82.25 108 THR A CA 1
ATOM 814 C C . THR A 1 108 ? 5.584 8.695 18.348 1.00 82.25 108 THR A C 1
ATOM 816 O O . THR A 1 108 ? 4.854 7.906 18.952 1.00 82.25 108 THR A O 1
ATOM 819 N N . PRO A 1 109 ? 6.894 8.805 18.639 1.00 69.19 109 PRO A N 1
ATOM 820 C CA . PRO A 1 109 ? 7.506 8.066 19.735 1.00 69.19 109 PRO A CA 1
ATOM 821 C C . PRO A 1 109 ? 6.848 8.446 21.063 1.00 69.19 109 PRO A C 1
ATOM 823 O O . PRO A 1 109 ? 6.653 9.631 21.343 1.00 69.19 109 PRO A O 1
ATOM 826 N N . ALA A 1 110 ? 6.532 7.458 21.902 1.00 66.75 110 ALA A N 1
ATOM 827 C CA . ALA A 1 110 ? 6.120 7.743 23.270 1.00 66.75 110 ALA A CA 1
ATOM 828 C C . ALA A 1 110 ? 7.273 8.454 24.007 1.00 66.75 110 ALA A C 1
ATOM 830 O O . ALA A 1 110 ? 8.428 8.042 23.846 1.00 66.75 110 ALA A O 1
ATOM 831 N N . PRO A 1 111 ? 6.998 9.502 24.807 1.00 66.75 111 PRO A N 1
ATOM 832 C CA . PRO A 1 111 ? 8.035 10.129 25.607 1.00 66.75 111 PRO A CA 1
ATOM 833 C C . PRO A 1 111 ? 8.663 9.072 26.515 1.00 66.75 111 PRO A C 1
ATOM 835 O O . PRO A 1 111 ? 7.965 8.380 27.259 1.00 66.75 111 PRO A O 1
ATOM 838 N N . LEU A 1 112 ? 9.985 8.922 26.421 1.00 69.38 112 LEU A N 1
ATOM 839 C CA . LEU A 1 112 ? 10.729 8.026 27.293 1.00 69.38 112 LEU A CA 1
ATOM 840 C C . LEU A 1 112 ? 10.558 8.534 28.725 1.00 69.38 112 LEU A C 1
ATOM 842 O O . LEU A 1 112 ? 10.932 9.666 29.031 1.00 69.38 112 LEU A O 1
ATOM 846 N N . LEU A 1 113 ? 9.981 7.707 29.598 1.00 68.88 113 LEU A N 1
ATOM 847 C CA . LEU A 1 113 ? 9.987 7.962 31.033 1.00 68.88 113 LEU A CA 1
ATOM 848 C C . LEU A 1 113 ? 11.453 7.999 31.472 1.00 68.88 113 LEU A C 1
ATOM 850 O O . LEU A 1 113 ? 12.116 6.964 31.528 1.00 68.88 113 LEU A O 1
ATOM 854 N N . SER A 1 114 ? 11.980 9.194 31.737 1.00 64.94 114 SER A N 1
ATOM 855 C CA . SER A 1 114 ? 13.275 9.346 32.387 1.00 64.94 114 SER A CA 1
ATOM 856 C C . SER A 1 114 ? 13.183 8.666 33.749 1.00 64.94 114 SER A C 1
ATOM 858 O O . SER A 1 114 ? 12.436 9.124 34.615 1.00 64.94 114 SER A O 1
ATOM 860 N N . SER A 1 115 ? 13.895 7.551 33.916 1.00 61.78 115 SER A N 1
ATOM 861 C CA . SER A 1 115 ? 13.997 6.875 35.206 1.00 61.78 115 SER A CA 1
ATOM 862 C C . SER A 1 115 ? 14.617 7.856 36.206 1.00 61.78 115 SER A C 1
ATOM 864 O O . SER A 1 115 ? 15.706 8.363 35.921 1.00 61.78 115 SER A O 1
ATOM 866 N N . PRO A 1 116 ? 13.960 8.176 37.335 1.00 66.06 116 PRO A N 1
ATOM 867 C CA . PRO A 1 116 ? 14.615 8.943 38.381 1.00 66.06 116 PRO A CA 1
ATOM 868 C C . PRO A 1 116 ? 15.774 8.110 38.946 1.00 66.06 116 PRO A C 1
ATOM 870 O O . PRO A 1 116 ? 15.641 6.893 39.108 1.00 66.06 116 PRO A O 1
ATOM 873 N N . ALA A 1 117 ? 16.912 8.774 39.150 1.00 62.69 117 ALA A N 1
ATOM 874 C CA . ALA A 1 117 ? 18.099 8.237 39.812 1.00 62.69 117 ALA A CA 1
ATOM 875 C C . ALA A 1 117 ? 17.927 8.221 41.336 1.00 62.69 117 ALA A C 1
ATOM 877 O O . ALA A 1 117 ? 17.180 9.089 41.847 1.00 62.69 117 ALA A O 1
#

pLDDT: mean 89.44, std 8.87, range [61.78, 98.25]

Radius of gyration: 17.81 Å; chains: 1; bounding box: 39×31×68 Å

Foldseek 3Di:
DDKDFDWDQDPVGIDTDDIDDDQQRVQVVLLVVVVVPPPAQFDWDWDDDVLQRWIWTKTHRPPVDDRVDDDQDQQIWTATTPPGHPPDDHSDIDRCVVVVVVSVVSSDDDPPDPDDD